Protein AF-A0A2N0Z4G4-F1 (afdb_monomer)

Structure (mmCIF, N/CA/C/O backbone):
data_AF-A0A2N0Z4G4-F1
#
_en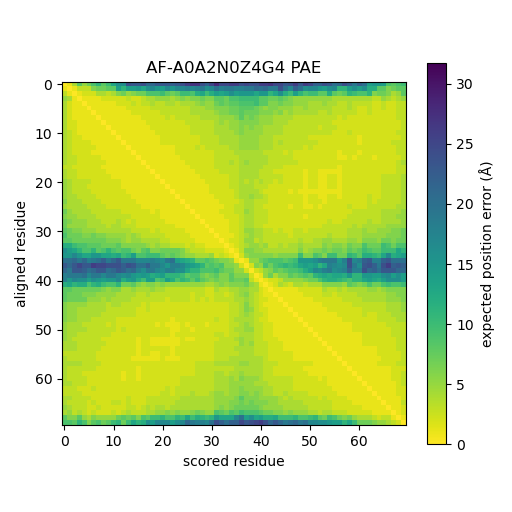try.id   AF-A0A2N0Z4G4-F1
#
loop_
_atom_site.group_PDB
_atom_site.id
_atom_site.type_symbol
_atom_site.label_atom_id
_atom_site.label_alt_id
_atom_site.label_comp_id
_atom_site.label_asym_id
_atom_site.label_entity_id
_atom_site.label_seq_id
_atom_site.pdbx_PDB_ins_code
_atom_site.Cartn_x
_atom_site.Cartn_y
_atom_site.Cartn_z
_atom_site.occupancy
_atom_site.B_iso_or_equiv
_atom_site.auth_seq_id
_atom_site.auth_comp_id
_atom_site.auth_asym_id
_atom_site.auth_atom_id
_atom_site.pdbx_PDB_model_num
ATOM 1 N N . MET A 1 1 ? 18.201 0.908 -20.419 1.00 72.69 1 MET A N 1
ATOM 2 C CA . MET A 1 1 ? 17.536 -0.285 -19.842 1.00 72.69 1 MET A CA 1
ATOM 3 C C . MET A 1 1 ? 16.963 -1.158 -20.959 1.00 72.69 1 MET A C 1
ATOM 5 O O . MET A 1 1 ? 16.453 -0.602 -21.921 1.00 72.69 1 MET A O 1
ATOM 9 N N . ASN A 1 2 ? 17.056 -2.492 -20.862 1.00 86.00 2 ASN A N 1
ATOM 10 C CA . ASN A 1 2 ? 16.454 -3.433 -21.825 1.00 86.00 2 ASN A CA 1
ATOM 11 C C . ASN A 1 2 ? 14.910 -3.340 -21.785 1.00 86.00 2 ASN A C 1
ATOM 13 O O . ASN A 1 2 ? 14.337 -3.260 -20.698 1.00 86.00 2 ASN A O 1
ATOM 17 N N . 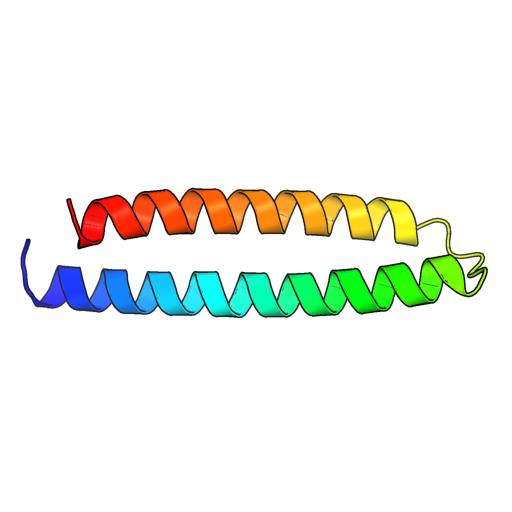THR A 1 3 ? 14.238 -3.361 -22.942 1.00 87.94 3 THR A N 1
ATOM 18 C CA . THR A 1 3 ? 12.769 -3.259 -23.074 1.00 87.94 3 THR A CA 1
ATOM 19 C C . THR A 1 3 ? 12.013 -4.280 -22.219 1.00 87.94 3 THR A C 1
ATOM 21 O O . THR A 1 3 ? 11.038 -3.919 -21.565 1.00 87.94 3 THR A O 1
ATOM 24 N N . THR A 1 4 ? 12.486 -5.527 -22.145 1.00 93.06 4 THR A N 1
ATOM 25 C CA . THR A 1 4 ? 11.875 -6.575 -21.310 1.00 93.06 4 THR A CA 1
ATOM 26 C C . THR A 1 4 ? 11.986 -6.242 -19.824 1.00 93.06 4 THR A C 1
ATOM 28 O O . THR A 1 4 ? 11.012 -6.379 -19.090 1.00 93.06 4 THR A O 1
ATOM 31 N N . ILE A 1 5 ? 13.142 -5.734 -19.381 1.00 92.44 5 ILE A N 1
ATOM 32 C CA . ILE A 1 5 ? 13.345 -5.302 -17.988 1.00 92.44 5 ILE A CA 1
ATOM 33 C C . ILE A 1 5 ? 12.413 -4.129 -17.663 1.00 92.44 5 ILE A C 1
ATOM 35 O O . ILE A 1 5 ? 11.768 -4.131 -16.620 1.00 92.44 5 ILE A O 1
ATOM 39 N N . LYS A 1 6 ? 12.264 -3.166 -18.583 1.00 91.00 6 LYS A N 1
ATOM 40 C CA . LYS A 1 6 ? 11.341 -2.034 -18.409 1.00 91.00 6 LYS A CA 1
ATOM 41 C C . LYS A 1 6 ? 9.890 -2.490 -18.244 1.00 91.00 6 LYS A C 1
ATOM 43 O O . LYS A 1 6 ? 9.189 -1.968 -17.386 1.00 91.00 6 LYS A O 1
ATOM 48 N N . LEU A 1 7 ? 9.447 -3.461 -19.045 1.00 94.38 7 LEU A N 1
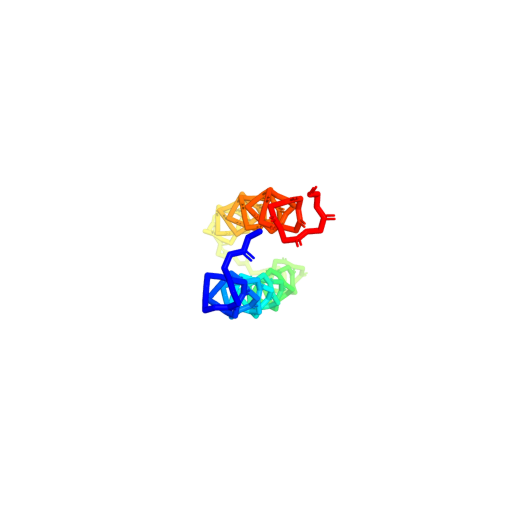ATOM 49 C CA . LEU A 1 7 ? 8.094 -4.017 -18.954 1.00 94.38 7 LEU A CA 1
ATOM 50 C C . LEU A 1 7 ? 7.859 -4.759 -17.633 1.00 94.38 7 LEU A C 1
ATOM 52 O O . LEU A 1 7 ? 6.790 -4.618 -17.042 1.00 94.38 7 LEU A O 1
ATOM 56 N N . LEU A 1 8 ? 8.852 -5.512 -17.151 1.00 95.81 8 LEU A N 1
ATOM 57 C CA . LEU A 1 8 ? 8.771 -6.185 -15.852 1.00 95.81 8 LEU A CA 1
ATOM 58 C C . LEU A 1 8 ? 8.649 -5.177 -14.703 1.00 95.81 8 LEU A C 1
ATOM 60 O O . LEU A 1 8 ? 7.784 -5.347 -13.849 1.00 95.81 8 LEU A O 1
ATOM 64 N N . LEU A 1 9 ? 9.442 -4.102 -14.729 1.00 94.00 9 LEU A N 1
ATOM 65 C CA . LEU A 1 9 ? 9.366 -3.043 -13.720 1.00 94.00 9 LEU A CA 1
ATOM 66 C C . LEU A 1 9 ? 8.027 -2.294 -13.773 1.00 94.00 9 LEU A C 1
ATOM 68 O O . LEU A 1 9 ? 7.418 -2.079 -12.738 1.00 94.00 9 LEU A O 1
ATOM 72 N N . LEU A 1 10 ? 7.503 -1.956 -14.955 1.00 94.44 10 LEU A N 1
ATOM 73 C CA . LEU A 1 10 ? 6.176 -1.326 -15.063 1.00 94.44 10 LEU A CA 1
ATOM 74 C C . LEU A 1 10 ? 5.061 -2.209 -14.477 1.00 94.44 10 LEU A C 1
ATOM 76 O O . LEU A 1 10 ? 4.158 -1.713 -13.808 1.00 94.44 10 LEU A O 1
ATOM 80 N N . LYS A 1 11 ? 5.137 -3.528 -14.695 1.00 96.56 11 LYS A N 1
ATOM 81 C CA . LYS A 1 11 ? 4.184 -4.483 -14.114 1.00 96.56 11 LYS A CA 1
ATOM 82 C C . LYS A 1 11 ? 4.292 -4.543 -12.588 1.00 96.56 11 LYS A C 1
ATOM 84 O O . LYS A 1 11 ? 3.280 -4.679 -11.908 1.00 96.56 11 LYS A O 1
ATOM 89 N N . GLU A 1 12 ? 5.503 -4.454 -12.048 1.00 95.88 12 GLU A N 1
ATOM 90 C CA . GLU A 1 12 ? 5.724 -4.381 -10.603 1.00 95.88 12 GLU A CA 1
ATOM 91 C C . GLU A 1 12 ? 5.175 -3.070 -10.008 1.00 95.88 12 GLU A C 1
ATOM 93 O O . GLU A 1 12 ? 4.515 -3.122 -8.970 1.00 95.88 12 GLU A O 1
ATOM 98 N N . GLU A 1 13 ? 5.331 -1.932 -10.701 1.00 94.56 13 GLU A N 1
ATOM 99 C CA . GLU A 1 13 ? 4.766 -0.621 -10.309 1.00 94.56 13 GLU A CA 1
ATOM 100 C C . GLU A 1 13 ? 3.245 -0.723 -10.143 1.00 94.56 13 GLU A C 1
ATOM 102 O O . GLU A 1 13 ? 2.670 -0.317 -9.131 1.00 94.56 13 GLU A O 1
ATOM 107 N N . GLU A 1 14 ? 2.588 -1.350 -11.122 1.00 95.44 14 GLU A N 1
ATOM 108 C CA . GLU A 1 14 ? 1.142 -1.550 -11.123 1.00 95.44 14 GLU A CA 1
ATOM 109 C C . GLU A 1 14 ? 0.676 -2.449 -9.964 1.00 95.44 14 GLU A C 1
ATOM 111 O O . GLU A 1 14 ? -0.350 -2.173 -9.336 1.00 95.44 14 GLU A O 1
ATOM 116 N N . LEU A 1 15 ? 1.417 -3.519 -9.659 1.00 97.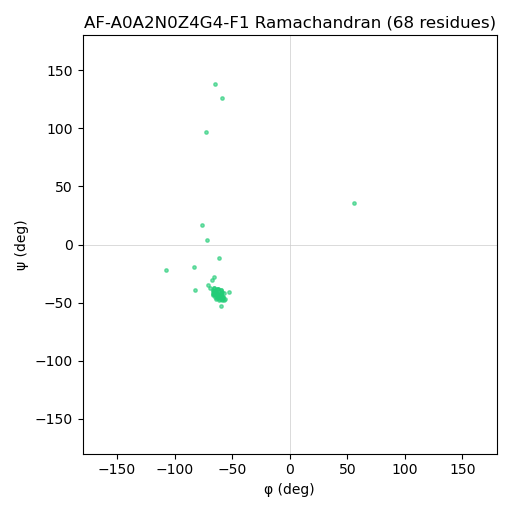38 15 LEU A N 1
ATOM 117 C CA . LEU A 1 15 ? 1.088 -4.425 -8.554 1.00 97.38 15 LEU A CA 1
ATOM 118 C C . LEU A 1 15 ? 1.221 -3.727 -7.196 1.00 97.38 15 LEU A C 1
ATOM 120 O O . LEU A 1 15 ? 0.333 -3.867 -6.354 1.00 97.38 15 LEU A O 1
ATOM 124 N N . ILE A 1 16 ? 2.284 -2.941 -7.004 1.00 96.75 16 ILE A N 1
ATOM 125 C CA . ILE A 1 16 ? 2.490 -2.143 -5.788 1.00 96.75 16 ILE A CA 1
ATOM 126 C C . ILE A 1 16 ? 1.354 -1.130 -5.616 1.00 96.75 16 ILE A C 1
ATOM 128 O O . ILE A 1 16 ? 0.797 -1.009 -4.524 1.00 96.75 16 ILE A O 1
ATOM 132 N N . PHE A 1 17 ? 0.974 -0.436 -6.693 1.00 94.25 17 PHE A N 1
ATOM 133 C CA . PHE A 1 17 ? -0.122 0.528 -6.663 1.00 94.25 17 PHE A CA 1
ATOM 134 C C . PHE A 1 17 ? -1.456 -0.125 -6.272 1.00 94.25 17 PHE A C 1
ATOM 136 O O . PHE A 1 17 ? -2.154 0.378 -5.391 1.00 94.25 17 PHE A O 1
ATOM 143 N N . LYS A 1 18 ? -1.798 -1.272 -6.876 1.00 97.00 18 LYS A N 1
ATOM 144 C CA . LYS A 1 18 ? -3.028 -2.013 -6.541 1.00 97.00 18 LYS A CA 1
ATOM 145 C C . LYS A 1 18 ?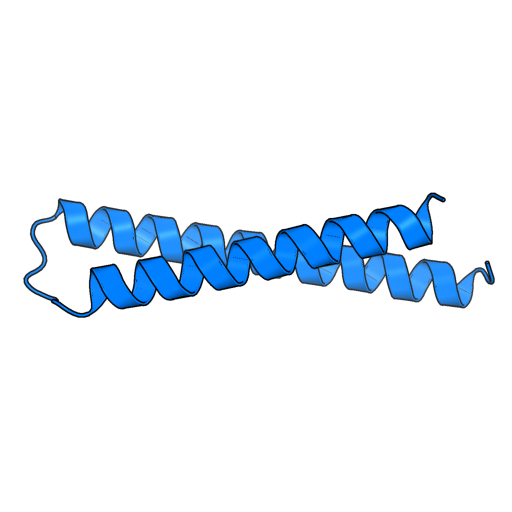 -3.062 -2.430 -5.073 1.00 97.00 18 LYS A C 1
ATOM 147 O O . LYS A 1 18 ? -4.105 -2.309 -4.433 1.00 97.00 18 LYS A O 1
ATOM 152 N N . GLU A 1 19 ? -1.932 -2.875 -4.532 1.00 97.88 19 GLU A N 1
ATOM 153 C CA . GLU A 1 19 ? -1.856 -3.269 -3.128 1.00 97.88 19 GLU A CA 1
ATOM 154 C C . GLU A 1 19 ? -1.988 -2.071 -2.171 1.00 97.88 19 GLU A C 1
ATOM 156 O O . GLU A 1 19 ? -2.689 -2.182 -1.164 1.00 97.88 19 GLU A O 1
ATOM 161 N N . ASP A 1 20 ? -1.421 -0.895 -2.489 1.00 96.62 20 ASP A N 1
ATOM 162 C CA . ASP A 1 20 ? -1.634 0.307 -1.657 1.00 96.62 20 ASP A CA 1
ATOM 163 C C . ASP A 1 20 ? -3.113 0.714 -1.624 1.00 96.62 20 ASP A C 1
ATOM 165 O O . ASP A 1 20 ? -3.620 1.087 -0.566 1.00 96.62 20 ASP A O 1
ATOM 169 N N . ILE A 1 21 ? -3.827 0.596 -2.749 1.00 96.75 21 ILE A N 1
ATOM 170 C CA . ILE A 1 21 ? -5.272 0.859 -2.807 1.00 96.75 21 ILE A CA 1
ATOM 171 C C . ILE A 1 21 ? -6.053 -0.150 -1.955 1.00 96.75 21 ILE A C 1
ATOM 173 O O . ILE A 1 21 ? -6.941 0.247 -1.198 1.00 96.75 21 ILE A O 1
ATOM 177 N N . ASN A 1 22 ? -5.708 -1.440 -2.014 1.00 97.75 22 ASN A N 1
ATOM 178 C CA . ASN A 1 22 ? -6.337 -2.461 -1.171 1.00 97.75 22 ASN A CA 1
ATOM 179 C C . ASN A 1 22 ? -6.159 -2.148 0.320 1.00 97.75 22 ASN A C 1
ATOM 181 O O . ASN A 1 22 ? -7.127 -2.177 1.084 1.00 97.75 22 ASN A O 1
ATOM 185 N N . LEU A 1 23 ? -4.939 -1.799 0.728 1.00 97.94 23 LEU A N 1
ATOM 186 C CA . LEU A 1 23 ? -4.640 -1.411 2.103 1.00 97.94 23 LEU A CA 1
ATOM 187 C C . LEU A 1 23 ? -5.336 -0.103 2.503 1.00 97.94 23 LEU A C 1
ATOM 189 O O . LEU A 1 23 ? -5.818 0.002 3.628 1.00 97.94 23 LEU A O 1
ATOM 193 N N . ALA A 1 24 ? -5.451 0.872 1.598 1.00 96.56 24 ALA A N 1
ATOM 194 C CA . ALA A 1 24 ? -6.195 2.109 1.838 1.00 96.56 24 ALA A CA 1
ATOM 195 C C . ALA A 1 24 ? -7.678 1.837 2.128 1.00 96.56 24 ALA A C 1
ATOM 197 O O . ALA A 1 24 ? -8.248 2.412 3.055 1.00 96.56 24 ALA A O 1
ATOM 198 N N . ASN A 1 25 ? -8.289 0.920 1.375 1.00 97.31 25 ASN A N 1
ATOM 199 C CA . ASN A 1 25 ? -9.675 0.513 1.591 1.00 97.31 25 ASN A CA 1
ATOM 200 C C . ASN A 1 25 ? -9.844 -0.201 2.941 1.00 97.31 25 ASN A C 1
ATOM 202 O O . ASN A 1 25 ? -10.802 0.061 3.665 1.00 97.31 25 ASN A O 1
ATOM 206 N N . GLN A 1 26 ? -8.895 -1.063 3.324 1.00 96.00 26 GLN A N 1
ATOM 207 C CA . GLN A 1 26 ? -8.902 -1.694 4.650 1.00 96.00 26 GLN A CA 1
ATOM 208 C C . GLN A 1 26 ? -8.740 -0.666 5.780 1.00 96.00 26 GLN A C 1
ATOM 210 O O . GLN A 1 26 ? -9.423 -0.765 6.800 1.00 96.00 26 GLN A O 1
ATOM 215 N N . GLU A 1 27 ? -7.867 0.328 5.600 1.00 95.06 27 GLU A N 1
ATOM 216 C CA . GLU A 1 27 ? -7.675 1.429 6.548 1.00 95.06 27 GLU A CA 1
ATOM 217 C C . GLU A 1 27 ? -8.964 2.233 6.744 1.00 95.06 27 GLU A C 1
ATOM 219 O O . GLU A 1 27 ? -9.339 2.522 7.883 1.00 95.06 27 GLU A O 1
ATOM 224 N N . LEU A 1 28 ? -9.665 2.549 5.650 1.00 95.06 28 LEU A N 1
ATOM 225 C CA . LEU A 1 28 ? -10.943 3.256 5.686 1.00 95.06 28 LEU A CA 1
ATOM 226 C C . LEU A 1 28 ? -11.984 2.461 6.484 1.00 95.06 28 LEU A C 1
ATOM 228 O O . LEU A 1 28 ? -12.520 2.973 7.465 1.00 95.06 28 LEU A O 1
ATOM 232 N N . LEU A 1 29 ? -12.182 1.184 6.143 1.00 93.69 29 LEU A N 1
ATOM 233 C CA . LEU A 1 29 ? -13.146 0.306 6.817 1.00 93.69 29 LEU A CA 1
ATOM 234 C C . LEU A 1 29 ? -12.852 0.151 8.316 1.00 93.69 29 LEU A C 1
ATOM 236 O O . LEU A 1 29 ? -13.763 0.103 9.142 1.00 93.69 29 LEU A O 1
ATOM 240 N N . LEU A 1 30 ? -11.577 0.046 8.695 1.00 92.56 30 LEU A N 1
ATOM 241 C CA . LEU A 1 30 ? -11.183 -0.039 10.102 1.00 92.56 30 LEU A CA 1
ATOM 242 C C . LEU A 1 30 ? -11.370 1.292 10.836 1.00 92.56 30 LEU A C 1
ATOM 244 O O . LEU A 1 30 ? -11.754 1.282 12.004 1.00 92.56 30 LEU A O 1
ATOM 248 N N . SER A 1 31 ? -11.142 2.421 10.163 1.00 90.62 31 SER A N 1
ATOM 249 C CA . SER A 1 31 ? -11.367 3.757 10.727 1.00 90.62 31 SER A CA 1
ATOM 250 C C . SER A 1 31 ? -12.856 4.011 10.969 1.00 90.62 31 SER A C 1
ATOM 252 O O . SER A 1 31 ? -13.232 4.498 12.032 1.00 90.62 31 SER A O 1
ATOM 254 N N . GLU A 1 32 ? -13.718 3.601 10.037 1.00 92.12 32 GLU A N 1
ATOM 255 C CA . GLU A 1 32 ? -15.175 3.639 10.203 1.00 92.12 32 GLU A CA 1
ATOM 256 C C . GLU A 1 32 ? -15.630 2.780 11.389 1.00 92.12 32 GLU A C 1
ATOM 258 O O . GLU A 1 32 ? -16.401 3.243 12.230 1.00 92.12 32 GLU A O 1
ATOM 263 N N . LYS A 1 33 ? -15.097 1.556 11.524 1.00 89.69 33 LYS A N 1
ATOM 264 C CA . LYS A 1 33 ? -15.383 0.681 12.675 1.00 89.69 33 LYS A CA 1
ATOM 265 C C . LYS A 1 33 ? -14.913 1.273 14.002 1.00 89.69 33 LYS A C 1
ATOM 267 O O . LYS A 1 33 ? -15.599 1.107 15.010 1.00 89.69 33 LYS A O 1
ATOM 272 N N . LEU A 1 34 ? -13.760 1.943 14.018 1.00 88.12 34 LEU A N 1
ATOM 273 C CA . LEU A 1 34 ? -13.253 2.622 15.210 1.00 88.12 34 LEU A CA 1
ATOM 274 C C . LEU A 1 34 ? -14.178 3.778 15.615 1.00 88.12 34 LEU A C 1
ATOM 276 O O . LEU A 1 34 ? -14.546 3.889 16.782 1.00 88.12 34 LEU A O 1
ATOM 280 N N . ASN A 1 35 ? -14.602 4.588 14.640 1.00 84.88 35 ASN A N 1
ATOM 281 C CA . ASN A 1 35 ? -15.511 5.717 14.851 1.00 84.88 35 ASN A CA 1
ATOM 282 C C . ASN A 1 35 ? -16.911 5.271 15.304 1.00 84.88 35 ASN A C 1
ATOM 284 O O . ASN A 1 35 ? -17.581 5.993 16.036 1.00 84.88 35 ASN A O 1
ATOM 288 N N . ALA A 1 36 ? -17.338 4.066 14.922 1.00 87.50 36 ALA A N 1
ATOM 289 C CA . ALA A 1 36 ? -18.600 3.465 15.350 1.00 87.50 36 ALA A CA 1
ATOM 290 C C . ALA A 1 36 ? -18.584 2.916 16.801 1.00 87.50 36 ALA A C 1
ATOM 292 O O . ALA A 1 36 ? -19.459 2.132 17.160 1.00 87.50 36 ALA A O 1
ATOM 293 N N . ASN A 1 37 ? -17.612 3.307 17.642 1.00 73.75 37 ASN A N 1
ATOM 294 C CA . ASN A 1 37 ? -17.435 2.840 19.028 1.00 73.75 37 ASN A CA 1
ATOM 295 C C . ASN A 1 37 ? -17.312 1.312 19.163 1.00 73.75 37 ASN A C 1
ATOM 297 O O . ASN A 1 37 ? -17.768 0.714 20.140 1.00 73.75 37 ASN A O 1
ATOM 301 N N . SER A 1 38 ? -16.665 0.664 18.190 1.00 68.81 38 SER A N 1
ATOM 302 C CA . SER A 1 38 ? -16.301 -0.746 18.316 1.00 68.81 38 SER A CA 1
ATOM 303 C C . SER A 1 38 ? -15.396 -0.960 19.539 1.00 68.81 38 SER A C 1
ATOM 305 O O . SER A 1 38 ? -14.337 -0.346 19.654 1.00 68.81 38 SER A O 1
ATOM 307 N N . LEU A 1 39 ? -15.783 -1.877 20.434 1.00 75.94 39 LEU A N 1
ATOM 308 C CA . LEU A 1 39 ? -14.983 -2.300 21.598 1.00 75.94 39 LEU A CA 1
ATOM 309 C C . LEU A 1 39 ? -13.757 -3.154 21.214 1.00 75.94 39 LEU A C 1
ATOM 311 O O . LEU A 1 39 ? -13.039 -3.641 22.093 1.00 75.94 39 LEU A O 1
ATOM 315 N N . ASP A 1 40 ? -13.509 -3.356 19.918 1.00 81.19 40 ASP A N 1
ATOM 316 C CA . ASP A 1 40 ? -12.375 -4.131 19.429 1.00 81.19 40 ASP A CA 1
ATOM 317 C C . ASP A 1 40 ? -11.054 -3.361 19.614 1.00 81.19 40 ASP A C 1
ATOM 319 O O . ASP A 1 40 ? -10.629 -2.543 18.791 1.00 81.19 40 ASP A O 1
ATOM 323 N N . LYS A 1 41 ? -10.370 -3.685 20.717 1.00 80.44 41 LYS A N 1
ATOM 324 C CA . LYS A 1 41 ? -9.046 -3.162 21.086 1.00 80.44 41 LYS A CA 1
ATOM 325 C C . LYS A 1 41 ? -7.948 -3.509 20.071 1.00 80.44 41 LYS A C 1
ATOM 327 O O . LYS A 1 41 ? -6.847 -2.962 20.170 1.00 80.44 41 LYS A O 1
ATOM 332 N N . GLU A 1 42 ? -8.198 -4.402 19.114 1.00 87.69 42 GLU A N 1
ATOM 333 C CA . GLU A 1 42 ? -7.236 -4.719 18.060 1.00 87.69 42 GLU A CA 1
ATOM 334 C C . GLU A 1 42 ? -7.275 -3.741 16.882 1.00 87.69 42 GLU A C 1
ATOM 336 O O . GLU A 1 42 ? -6.290 -3.667 16.142 1.00 87.69 42 GLU A O 1
ATOM 341 N N . ILE A 1 43 ? -8.362 -2.979 16.696 1.00 88.69 43 ILE A N 1
ATOM 342 C CA . ILE A 1 43 ? -8.515 -2.066 15.550 1.00 88.69 43 ILE A CA 1
ATOM 343 C C . ILE A 1 43 ? -7.368 -1.045 15.468 1.00 88.69 43 ILE A C 1
ATOM 345 O O . ILE A 1 43 ? -6.770 -0.943 14.394 1.00 88.69 43 ILE A O 1
ATOM 349 N N . PRO A 1 44 ? -6.964 -0.352 16.556 1.00 90.75 44 PRO A N 1
ATOM 350 C CA . PRO A 1 44 ? -5.840 0.584 16.500 1.00 90.75 44 PRO A CA 1
ATOM 351 C C . PRO A 1 44 ? -4.526 -0.080 16.065 1.00 90.75 44 PRO A C 1
ATOM 353 O O . PRO A 1 44 ? -3.805 0.465 15.232 1.00 90.75 44 PRO A O 1
ATOM 356 N N . LYS A 1 45 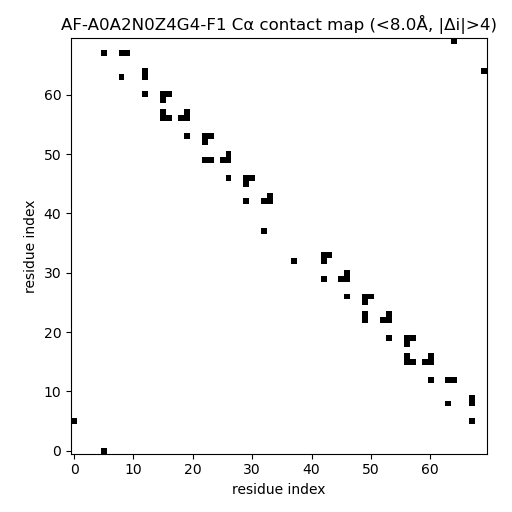? -4.244 -1.296 16.557 1.00 92.94 45 LYS A N 1
ATOM 357 C CA . LYS A 1 45 ? -3.036 -2.054 16.185 1.00 92.94 45 LYS A CA 1
ATOM 358 C C . LYS A 1 45 ? -3.064 -2.484 14.716 1.00 92.94 45 LYS A C 1
ATOM 360 O O . LYS A 1 45 ? -2.033 -2.464 14.047 1.00 92.94 45 LYS A O 1
ATOM 365 N N . LYS A 1 46 ? -4.231 -2.893 14.206 1.00 94.38 46 LYS A N 1
ATOM 366 C CA . LYS A 1 46 ? -4.422 -3.256 12.790 1.00 94.38 46 LYS A CA 1
ATOM 367 C C . LYS A 1 46 ? -4.253 -2.032 11.884 1.00 94.38 46 LYS A C 1
ATOM 369 O O . LYS A 1 46 ? -3.540 -2.124 10.888 1.00 94.38 46 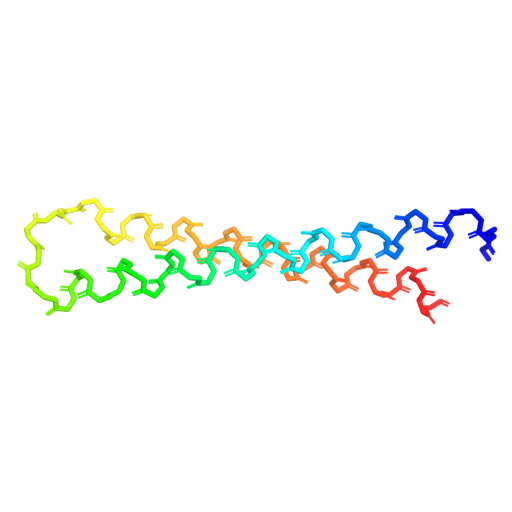LYS A O 1
ATOM 374 N N . LEU A 1 47 ? -4.816 -0.884 12.267 1.00 94.19 47 LEU A N 1
ATOM 375 C CA . LEU A 1 47 ? -4.644 0.391 11.559 1.00 94.19 47 LEU A CA 1
ATOM 376 C C . LEU A 1 47 ? -3.176 0.820 11.487 1.00 94.19 47 LEU A C 1
ATOM 378 O O . LEU A 1 47 ? -2.701 1.204 10.422 1.00 94.19 47 LEU A O 1
ATOM 382 N N . GLU A 1 48 ? -2.443 0.729 12.597 1.00 94.94 48 GLU A N 1
ATOM 383 C CA . GLU A 1 48 ? -1.017 1.065 12.628 1.00 94.94 48 GLU A CA 1
ATOM 384 C C . GLU A 1 48 ? -0.201 0.170 11.684 1.00 94.94 48 GLU A C 1
ATOM 386 O O . GLU A 1 48 ? 0.587 0.672 10.881 1.00 94.94 48 GLU A O 1
ATOM 391 N N . LYS A 1 49 ? -0.446 -1.148 11.703 1.00 96.56 49 LYS A N 1
ATOM 392 C CA . LYS A 1 49 ? 0.199 -2.092 10.777 1.00 96.56 49 LYS A CA 1
ATOM 393 C C . LYS A 1 49 ? -0.071 -1.738 9.315 1.00 96.56 49 LYS A C 1
ATOM 395 O O . LYS A 1 49 ? 0.866 -1.725 8.519 1.00 96.56 49 LYS A O 1
ATOM 400 N N . ILE A 1 50 ? -1.318 -1.412 8.975 1.00 96.62 50 ILE A N 1
ATOM 401 C CA . ILE A 1 50 ? -1.694 -1.021 7.612 1.00 96.62 50 ILE A CA 1
ATOM 402 C C . ILE A 1 50 ? -0.970 0.263 7.202 1.00 96.62 50 ILE A C 1
ATOM 404 O O . ILE A 1 50 ? -0.358 0.298 6.137 1.00 96.62 50 ILE A O 1
ATOM 408 N N . LYS A 1 51 ? -0.940 1.292 8.058 1.00 95.88 51 LYS A N 1
ATOM 409 C CA . LYS A 1 51 ? -0.216 2.547 7.778 1.00 95.88 51 LYS A CA 1
ATOM 410 C C . LYS A 1 51 ? 1.268 2.311 7.492 1.00 95.88 51 LYS A C 1
ATOM 412 O O . LYS A 1 51 ? 1.813 2.898 6.556 1.00 95.88 51 LYS A O 1
ATOM 417 N N . ILE A 1 52 ? 1.912 1.431 8.260 1.00 97.62 52 ILE A N 1
ATOM 418 C CA . ILE A 1 52 ? 3.315 1.052 8.044 1.00 97.62 52 ILE A CA 1
ATOM 419 C C . ILE A 1 52 ? 3.485 0.336 6.697 1.00 97.62 52 ILE A C 1
ATOM 421 O O . ILE A 1 52 ? 4.371 0.695 5.924 1.00 97.62 52 ILE A O 1
ATOM 425 N N . GLN A 1 53 ? 2.628 -0.641 6.384 1.00 97.62 53 GLN A N 1
ATOM 426 C CA . GLN A 1 53 ? 2.685 -1.371 5.112 1.00 97.62 53 GLN A CA 1
ATOM 427 C C . GLN A 1 53 ? 2.495 -0.440 3.911 1.00 97.62 53 GLN A C 1
ATOM 429 O O . GLN A 1 53 ? 3.276 -0.499 2.961 1.00 97.62 53 GLN A O 1
ATOM 434 N N . ARG A 1 54 ? 1.525 0.475 3.982 1.00 97.50 54 ARG A N 1
ATOM 435 C CA . ARG A 1 54 ? 1.290 1.492 2.951 1.00 97.50 54 ARG A CA 1
ATOM 436 C C . ARG A 1 54 ? 2.501 2.391 2.741 1.00 97.50 54 ARG A C 1
ATOM 438 O O . ARG A 1 54 ? 2.875 2.658 1.603 1.00 97.50 54 ARG A O 1
ATOM 445 N N . LYS A 1 55 ? 3.163 2.821 3.822 1.00 97.50 55 LYS A N 1
ATOM 446 C CA . LYS A 1 55 ? 4.411 3.592 3.724 1.00 97.50 55 LYS A CA 1
ATOM 447 C C . LYS A 1 55 ? 5.487 2.810 2.962 1.00 97.50 55 LYS A C 1
ATOM 449 O O . LYS A 1 55 ? 6.054 3.341 2.016 1.00 97.50 55 LYS A O 1
ATOM 454 N N . ILE A 1 56 ? 5.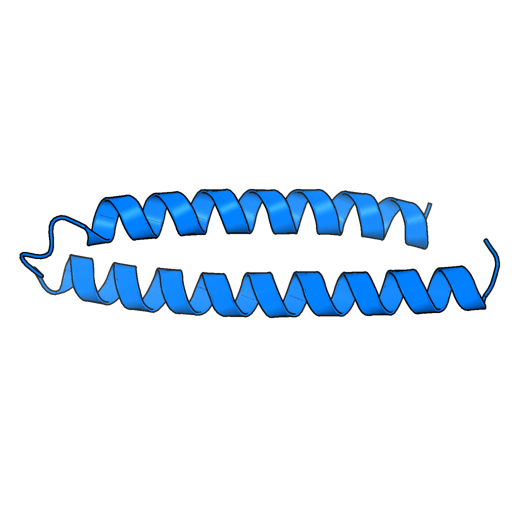697 1.538 3.307 1.00 97.62 56 ILE A N 1
ATOM 455 C CA . ILE A 1 56 ? 6.678 0.674 2.630 1.00 97.62 56 ILE A CA 1
ATOM 456 C C . ILE A 1 56 ? 6.354 0.525 1.137 1.00 97.62 56 ILE A C 1
ATOM 458 O O . ILE A 1 56 ? 7.259 0.584 0.308 1.00 97.62 56 ILE A O 1
ATOM 462 N N . LEU A 1 57 ? 5.081 0.334 0.776 1.00 97.25 57 LEU A N 1
ATOM 463 C CA . LEU A 1 57 ? 4.672 0.244 -0.629 1.00 97.25 57 LEU A CA 1
ATOM 464 C C . LEU A 1 57 ? 4.934 1.549 -1.381 1.00 97.25 57 LEU A C 1
ATOM 466 O O . LEU A 1 57 ? 5.447 1.506 -2.494 1.00 97.25 57 LEU A O 1
ATOM 470 N N . ARG A 1 58 ? 4.643 2.703 -0.772 1.00 95.88 58 ARG A N 1
ATOM 471 C CA . ARG A 1 58 ? 4.925 4.016 -1.372 1.00 95.88 58 ARG A CA 1
ATOM 472 C C . ARG A 1 58 ? 6.416 4.235 -1.598 1.00 95.88 58 ARG A C 1
ATOM 474 O O . ARG A 1 58 ? 6.792 4.667 -2.684 1.00 95.88 58 ARG A O 1
ATOM 481 N N . ASP A 1 59 ? 7.245 3.887 -0.616 1.00 96.75 59 ASP A N 1
ATOM 482 C CA . ASP A 1 59 ? 8.703 4.005 -0.718 1.00 96.75 59 ASP A CA 1
ATOM 483 C C . ASP A 1 59 ? 9.242 3.107 -1.849 1.00 96.75 59 ASP A C 1
ATOM 485 O O . ASP A 1 59 ? 10.003 3.565 -2.702 1.00 96.75 59 ASP A O 1
ATOM 489 N N . LYS A 1 60 ? 8.767 1.854 -1.932 1.00 96.56 60 LYS A N 1
ATOM 490 C CA . LYS A 1 60 ? 9.105 0.935 -3.033 1.00 96.56 60 LYS A CA 1
ATOM 491 C C . LYS A 1 60 ? 8.643 1.455 -4.388 1.00 96.56 60 LYS A C 1
ATOM 493 O O . LYS A 1 60 ? 9.384 1.355 -5.361 1.00 96.56 60 LYS A O 1
ATOM 498 N N . ASN A 1 61 ? 7.435 2.011 -4.459 1.00 95.06 61 ASN A N 1
ATOM 499 C CA . ASN A 1 61 ? 6.899 2.557 -5.699 1.00 95.06 61 ASN A CA 1
ATOM 500 C C . ASN A 1 61 ? 7.754 3.727 -6.197 1.00 95.06 61 ASN A C 1
ATOM 502 O O . ASN A 1 61 ? 8.067 3.799 -7.380 1.00 95.06 61 ASN A O 1
ATOM 506 N N . LEU A 1 62 ? 8.181 4.610 -5.289 1.00 94.56 62 LEU A N 1
ATOM 507 C CA . LEU A 1 62 ? 9.074 5.724 -5.606 1.00 94.56 62 LEU A CA 1
ATOM 508 C C . LEU A 1 62 ? 10.423 5.222 -6.144 1.00 94.56 62 LEU A C 1
ATOM 510 O O . LEU A 1 62 ? 10.893 5.692 -7.180 1.00 94.56 62 LEU A O 1
ATOM 514 N N . GLU A 1 63 ? 11.030 4.241 -5.472 1.00 94.50 63 GLU A N 1
ATOM 515 C CA . GLU A 1 63 ? 12.290 3.633 -5.912 1.00 94.50 63 GLU A CA 1
ATOM 516 C C . GLU A 1 63 ? 12.155 3.020 -7.315 1.00 94.50 63 GLU A C 1
ATOM 518 O O . GLU A 1 63 ? 13.003 3.228 -8.186 1.00 94.50 63 GLU A O 1
ATOM 523 N N . LEU A 1 64 ? 11.068 2.289 -7.553 1.00 94.19 64 LEU A N 1
ATOM 524 C CA . LEU A 1 64 ? 10.786 1.656 -8.833 1.00 94.19 64 LEU A CA 1
ATOM 525 C C . LEU A 1 64 ? 10.537 2.694 -9.937 1.00 94.19 64 LEU A C 1
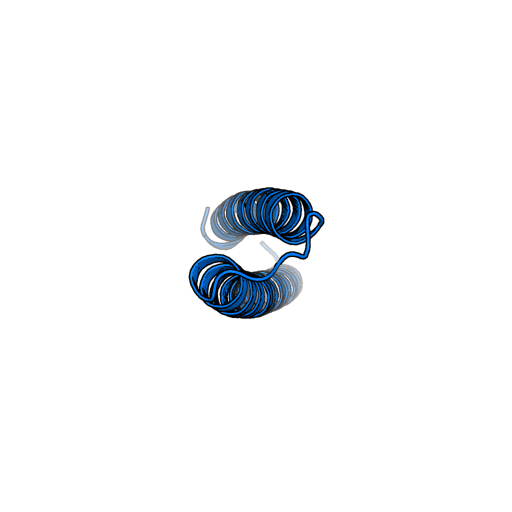ATOM 527 O O . LEU A 1 64 ? 11.084 2.576 -11.033 1.00 94.19 64 LEU A O 1
ATOM 531 N N . HIS A 1 65 ? 9.790 3.753 -9.627 1.00 91.69 65 HIS A N 1
ATOM 532 C CA . HIS A 1 65 ? 9.543 4.872 -10.528 1.00 91.69 65 HIS A CA 1
ATOM 533 C C . HIS A 1 65 ? 10.851 5.532 -10.975 1.00 91.69 65 HIS A C 1
ATOM 535 O O . HIS A 1 65 ? 11.055 5.776 -12.168 1.00 91.69 65 HIS A O 1
ATOM 541 N N . HIS A 1 66 ? 11.771 5.760 -10.031 1.00 93.44 66 HIS A N 1
ATOM 542 C CA . HIS A 1 66 ? 13.109 6.267 -10.327 1.00 93.44 66 HIS A CA 1
ATOM 543 C C . HIS A 1 66 ? 13.923 5.299 -11.191 1.00 93.44 66 HIS A C 1
ATOM 545 O O . HIS A 1 66 ? 14.599 5.757 -12.101 1.00 93.44 66 HIS A O 1
ATOM 551 N N . LYS A 1 67 ? 13.821 3.978 -10.992 1.00 91.31 67 LYS A N 1
ATOM 552 C CA . LYS A 1 67 ? 14.488 2.982 -11.860 1.00 91.31 67 LYS A CA 1
ATOM 553 C C . LYS A 1 67 ? 13.919 2.929 -13.282 1.00 91.31 67 LYS A C 1
ATOM 555 O O . LYS A 1 67 ? 14.626 2.556 -14.215 1.00 91.31 67 LYS A O 1
ATOM 560 N N . ILE A 1 68 ? 12.631 3.228 -13.452 1.00 89.06 68 ILE A N 1
ATOM 561 C CA . ILE A 1 68 ? 11.954 3.184 -14.757 1.00 89.06 68 ILE A CA 1
ATOM 562 C C . ILE A 1 68 ? 12.211 4.461 -15.564 1.00 89.06 68 ILE A C 1
ATOM 564 O O . ILE A 1 68 ? 12.311 4.391 -16.797 1.00 89.06 68 ILE A O 1
ATOM 568 N N . ARG A 1 69 ? 12.228 5.616 -14.884 1.00 85.19 69 ARG A N 1
ATOM 569 C CA . ARG A 1 69 ? 12.263 6.948 -15.507 1.00 85.19 69 ARG A CA 1
ATOM 570 C C . ARG A 1 69 ? 13.599 7.683 -15.391 1.00 85.19 69 ARG A C 1
ATOM 572 O O . ARG A 1 69 ? 13.808 8.594 -16.190 1.00 85.19 69 ARG A O 1
ATOM 579 N N . GLY A 1 70 ? 14.439 7.336 -14.418 1.00 74.69 70 GLY A N 1
ATOM 580 C CA . GLY A 1 70 ? 15.835 7.779 -14.320 1.00 74.69 70 GLY A CA 1
ATOM 581 C C . GLY A 1 70 ? 16.737 6.972 -15.240 1.00 74.69 70 GLY A C 1
ATOM 582 O O . GLY A 1 70 ? 17.710 7.570 -15.741 1.00 74.69 70 GLY A O 1
#

Radius of gyration: 16.09 Å; Cα contacts (8 Å, |Δi|>4): 36; chains: 1; bounding box: 36×14×45 Å

Nearest PDB structures (foldseek):
  5dac-assembly1_A  TM=4.186E-01  e=5.035E+00  Thermochaetoides thermophila DSM 1495
  5xns-assembly1_A  TM=4.338E-01  e=6.454E+00  Pyrococcus furiosus DSM 3638

Secondary structure (DSSP, 8-state):
--HHHHHHHHHHHHHHHHHHHHHHHHHHHHHHHHHTT---TTHHHHHHHHHHHHHHHHHHHHHHHHHHH-

Sequence (70 aa):
MNTTIKLLLLKEEELIFKEDINLANQELLLSEKLNANSLDKEIPKKLEKIKIQRKILRDKNLELHHKIRG

pLDDT: mean 92.09, std 6.58, range [68.81, 97.94]

Organism: NCBI:txid115979

Mean predicted aligned error: 4.42 Å

Foldseek 3Di:
DDPVVLVVLVVVLVVLVVVLVVLVVVLVVLVVCVVVVNPPPCSVVSNVVSVVSSVVSVVVSVVSVVVNPD

Solvent-accessible surface area (backbone atoms only — not comparable to full-atom values): 3922 Å² total; per-residue (Å²): 132,58,70,69,60,50,53,53,50,54,53,50,46,52,53,43,50,54,49,41,51,54,46,50,53,52,44,50,56,47,50,53,43,52,74,68,68,52,86,60,80,56,48,67,60,53,46,52,52,43,54,52,52,41,50,54,39,51,54,51,43,53,54,50,48,46,70,72,75,105